Protein AF-A0A915JA62-F1 (afdb_monomer_lite)

Radius of gyration: 26.2 Å; chains: 1; bounding box: 37×36×76 Å

InterPro domains:
  IPR000276 G protein-coupled receptor, rhodopsin-like [PR00237] (61-85)
  IPR000276 G protein-coupled receptor, rhodopsin-like [PR00237] (93-114)
  IPR017452 GPCR, rhodopsin-like, 7TM [PS50262] (76-122)
  IPR053071 GPCR1-related receptor [PTHR47023] (33-122)

Structure (mmCIF, N/CA/C/O backbone):
data_AF-A0A915JA62-F1
#
_entry.id   AF-A0A915JA62-F1
#
loop_
_atom_site.group_PDB
_atom_site.id
_atom_site.type_symbol
_atom_site.label_atom_id
_atom_site.label_alt_id
_atom_site.label_comp_id
_atom_site.label_asym_id
_atom_site.label_entity_id
_atom_site.label_seq_id
_atom_site.pdbx_PDB_ins_code
_atom_site.Cartn_x
_atom_site.Cartn_y
_atom_site.Cartn_z
_atom_site.occupancy
_atom_site.B_iso_or_equiv
_atom_site.auth_seq_id
_atom_site.auth_comp_id
_atom_site.auth_asym_id
_atom_site.auth_atom_id
_atom_site.pdbx_PDB_model_num
ATOM 1 N N . MET A 1 1 ? -18.692 1.005 -24.587 1.00 32.81 1 MET A N 1
ATOM 2 C CA . MET A 1 1 ? -19.771 0.222 -25.229 1.00 32.81 1 MET A CA 1
ATOM 3 C C . MET A 1 1 ? -19.115 -0.976 -25.910 1.00 32.81 1 MET A C 1
ATOM 5 O O . MET A 1 1 ? -18.571 -0.830 -26.995 1.00 32.81 1 MET A O 1
ATOM 9 N N . ILE A 1 2 ? -19.024 -2.120 -25.226 1.00 38.56 2 ILE A N 1
ATOM 10 C CA . ILE A 1 2 ? -18.395 -3.332 -25.775 1.00 38.56 2 ILE A CA 1
ATOM 11 C C . ILE A 1 2 ? -19.491 -4.076 -26.539 1.00 38.56 2 ILE A C 1
ATOM 13 O O . ILE A 1 2 ? -20.437 -4.576 -25.936 1.00 38.56 2 ILE A O 1
ATOM 17 N N . ARG A 1 3 ? -19.418 -4.068 -27.872 1.00 45.12 3 ARG A N 1
ATOM 18 C CA . ARG A 1 3 ? -20.351 -4.793 -28.741 1.00 45.12 3 ARG A CA 1
ATOM 19 C C . ARG A 1 3 ? -20.089 -6.292 -28.553 1.00 45.12 3 ARG A C 1
ATOM 21 O O . ARG A 1 3 ? -19.049 -6.775 -28.991 1.00 45.12 3 ARG A O 1
ATOM 28 N N . GLN A 1 4 ? -20.994 -7.008 -27.882 1.00 48.59 4 GLN A N 1
ATOM 29 C CA . GLN A 1 4 ? -21.006 -8.472 -27.916 1.00 48.59 4 GLN A CA 1
ATOM 30 C C . GLN A 1 4 ? -21.285 -8.893 -29.360 1.00 48.59 4 GLN A C 1
ATOM 32 O O . GLN A 1 4 ? -22.407 -8.753 -29.843 1.00 48.59 4 GLN A O 1
ATOM 37 N N . GLN A 1 5 ? -20.246 -9.313 -30.077 1.00 55.97 5 GLN A N 1
ATOM 38 C CA . GLN A 1 5 ? -20.388 -9.865 -31.417 1.00 55.97 5 GLN A CA 1
ATOM 39 C C . GLN A 1 5 ? -20.573 -11.379 -31.287 1.00 55.97 5 GLN A C 1
ATOM 41 O O . GLN A 1 5 ? -19.832 -12.039 -30.560 1.00 55.97 5 GLN A O 1
ATOM 46 N N . SER A 1 6 ? -21.633 -11.884 -31.917 1.00 52.69 6 SER A N 1
ATOM 47 C CA . SER A 1 6 ? -22.138 -13.252 -31.797 1.00 52.69 6 SER A CA 1
ATOM 48 C C . SER A 1 6 ? -21.077 -14.283 -32.194 1.00 52.69 6 SER A C 1
ATOM 50 O O . SER A 1 6 ? -20.510 -14.211 -33.283 1.00 52.69 6 SER A O 1
ATOM 52 N N . THR A 1 7 ? -20.848 -15.277 -31.334 1.00 54.03 7 THR A N 1
ATOM 53 C CA . THR A 1 7 ? -19.878 -16.384 -31.485 1.00 54.03 7 THR A CA 1
ATOM 54 C C . THR A 1 7 ? -20.031 -17.205 -32.771 1.00 54.03 7 THR A C 1
ATOM 56 O O . THR A 1 7 ? -19.128 -17.948 -33.145 1.00 54.03 7 THR A O 1
ATOM 59 N N . THR A 1 8 ? -21.150 -17.058 -33.477 1.00 54.72 8 THR A N 1
ATOM 60 C CA . THR A 1 8 ? -21.448 -17.725 -34.748 1.00 54.72 8 THR A CA 1
ATOM 61 C C . THR A 1 8 ? -20.658 -17.184 -35.944 1.00 54.72 8 THR A C 1
ATOM 63 O O . THR A 1 8 ? -20.486 -17.920 -36.907 1.00 54.72 8 THR A O 1
ATOM 66 N N . GLU A 1 9 ? -20.152 -15.945 -35.906 1.00 54.34 9 GLU A N 1
ATOM 67 C CA . GLU A 1 9 ? -19.406 -15.348 -37.037 1.00 54.34 9 GLU A CA 1
ATOM 68 C C . GLU A 1 9 ? -17.925 -15.778 -37.086 1.00 54.34 9 GLU A C 1
ATOM 70 O O . GLU A 1 9 ? -17.313 -15.778 -38.151 1.00 54.34 9 GLU A O 1
ATOM 75 N N . CYS A 1 10 ? -17.350 -16.200 -35.954 1.00 61.25 10 CYS A N 1
ATOM 76 C CA . CYS A 1 10 ? -15.957 -16.661 -35.867 1.00 61.25 10 CYS A CA 1
ATOM 77 C C . CYS A 1 10 ? -15.746 -18.099 -36.362 1.00 61.25 10 CYS A C 1
ATOM 79 O O . CYS A 1 10 ? -14.628 -18.486 -36.688 1.00 61.25 10 CYS A O 1
ATOM 81 N N . LEU A 1 11 ? -16.806 -18.914 -36.382 1.00 56.34 11 LEU A N 1
ATOM 82 C CA . LEU A 1 11 ? -16.722 -20.326 -36.773 1.00 56.34 11 LEU A CA 1
ATOM 83 C C . LEU A 1 11 ? -16.563 -20.520 -38.290 1.00 56.34 11 LEU A C 1
ATOM 85 O O . LEU A 1 11 ? -16.238 -21.613 -38.740 1.00 56.34 11 LEU A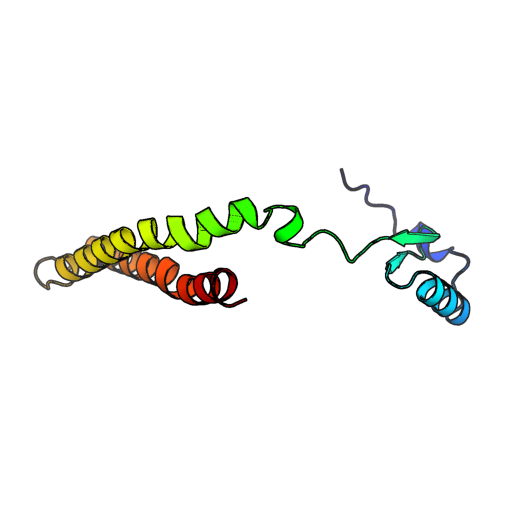 O 1
ATOM 89 N N . SER A 1 12 ? -16.816 -19.468 -39.071 1.00 57.53 12 SER A N 1
ATOM 90 C CA . SER A 1 12 ? -16.666 -19.441 -40.529 1.00 57.53 12 SER A CA 1
ATOM 91 C C . SER A 1 12 ? -15.350 -18.816 -40.998 1.00 57.53 12 SER A C 1
ATOM 93 O O . SER A 1 12 ? -15.157 -18.654 -42.203 1.00 57.53 12 SER A O 1
ATOM 95 N N . SER A 1 13 ? -14.453 -18.441 -40.078 1.00 58.28 13 SER A N 1
ATOM 96 C CA . SER A 1 13 ? -13.142 -17.906 -40.445 1.00 58.28 13 SER A CA 1
ATOM 97 C C . SER A 1 13 ? -12.355 -18.939 -41.272 1.00 58.28 13 SER A C 1
ATOM 99 O O . SER A 1 13 ? -12.373 -20.126 -40.941 1.00 58.28 13 SER A O 1
ATOM 101 N N . PRO A 1 14 ? -11.603 -18.522 -42.308 1.00 55.16 14 PRO A N 1
ATOM 102 C CA . PRO A 1 14 ? -10.830 -19.412 -43.189 1.00 55.16 14 PRO A CA 1
ATOM 103 C C . PRO A 1 14 ? -9.666 -20.152 -42.491 1.00 55.16 14 PRO A C 1
ATOM 105 O O . PRO A 1 14 ? -8.869 -20.815 -43.146 1.00 55.16 14 PRO A O 1
ATOM 108 N N . LEU A 1 15 ? -9.567 -20.058 -41.163 1.00 60.53 15 LEU A N 1
ATOM 109 C CA . LEU A 1 15 ? -8.533 -20.629 -40.299 1.00 60.53 15 LEU A CA 1
ATOM 110 C C . LEU A 1 15 ? -9.067 -21.828 -39.499 1.00 60.53 15 LEU A C 1
ATOM 112 O O . LEU A 1 15 ? -8.761 -21.989 -38.321 1.00 60.53 15 LEU A O 1
ATOM 116 N N . ASN A 1 16 ? -9.876 -22.675 -40.139 1.00 59.44 16 ASN A N 1
ATOM 117 C CA . ASN A 1 16 ? -10.269 -23.973 -39.577 1.00 59.44 16 ASN A CA 1
ATOM 118 C C . ASN A 1 16 ? -9.096 -24.985 -39.587 1.00 59.44 16 ASN A C 1
ATOM 120 O O . ASN A 1 16 ? -9.184 -26.052 -38.984 1.00 59.44 16 ASN A O 1
ATOM 124 N N . ASP A 1 17 ? -7.984 -24.625 -40.242 1.00 72.06 17 ASP A N 1
ATOM 125 C CA . ASP A 1 17 ? -6.735 -25.382 -40.286 1.00 72.06 17 ASP A CA 1
ATOM 126 C C . ASP A 1 17 ? -5.725 -24.862 -39.253 1.00 72.06 17 ASP A C 1
ATOM 128 O O . ASP A 1 17 ? -5.295 -23.703 -39.272 1.00 72.06 17 ASP A O 1
ATOM 132 N N . SER A 1 18 ? -5.277 -25.754 -38.366 1.00 73.25 18 SER A N 1
ATOM 133 C CA . SER A 1 18 ? -4.376 -25.425 -37.252 1.00 73.25 18 SER A CA 1
ATOM 134 C C . SER A 1 18 ? -3.003 -24.890 -37.695 1.00 73.25 18 SER A C 1
ATOM 136 O O . SER A 1 18 ? -2.359 -24.155 -36.948 1.00 73.25 18 SER A O 1
ATOM 138 N N . SER A 1 19 ? -2.545 -25.226 -38.905 1.00 76.56 19 SER A N 1
ATOM 139 C CA . SER A 1 19 ? -1.257 -24.783 -39.463 1.00 76.56 19 SER A CA 1
ATOM 140 C C . SER A 1 19 ? -1.278 -23.326 -39.935 1.00 76.56 19 SER A C 1
ATOM 142 O O . SER A 1 19 ? -0.302 -22.599 -39.741 1.00 76.56 19 SER A O 1
ATOM 144 N N . ALA A 1 20 ? -2.392 -22.877 -40.513 1.00 75.38 20 ALA A N 1
ATOM 145 C CA . ALA A 1 20 ? -2.570 -21.495 -40.942 1.00 75.38 20 ALA A CA 1
ATOM 146 C C . ALA A 1 20 ? -2.699 -20.556 -39.731 1.00 75.38 20 ALA A C 1
ATOM 148 O O . ALA A 1 20 ? -2.106 -19.477 -39.718 1.00 75.38 20 ALA A O 1
ATOM 149 N N . LEU A 1 21 ? -3.372 -21.018 -38.669 1.00 75.38 21 LEU A N 1
ATOM 150 C CA . LEU A 1 21 ? -3.454 -20.311 -37.389 1.00 75.38 21 LEU A CA 1
ATOM 151 C C . LEU A 1 21 ? -2.067 -20.178 -36.742 1.00 75.38 21 LEU A C 1
ATOM 153 O O . LEU A 1 21 ? -1.689 -19.089 -36.305 1.00 75.38 21 LEU A O 1
ATOM 157 N N . LEU A 1 22 ? -1.267 -21.251 -36.746 1.00 81.50 22 LEU A N 1
ATOM 158 C CA . LEU A 1 22 ? 0.101 -21.214 -36.223 1.00 81.50 22 LEU A CA 1
ATOM 159 C C . LEU A 1 22 ? 0.998 -20.226 -36.989 1.00 81.50 22 LEU A C 1
ATOM 161 O O . LEU A 1 22 ? 1.749 -19.473 -36.380 1.00 81.50 22 LEU A O 1
ATOM 165 N N . ASN A 1 23 ? 0.906 -20.182 -38.319 1.00 84.69 23 ASN A N 1
ATOM 166 C CA . ASN A 1 23 ? 1.690 -19.230 -39.107 1.00 84.69 23 ASN A CA 1
ATOM 167 C C . ASN A 1 23 ? 1.249 -17.774 -38.865 1.00 84.69 23 ASN A C 1
ATOM 169 O O . ASN A 1 23 ? 2.087 -16.895 -38.687 1.00 84.69 23 ASN A O 1
ATOM 173 N N . ALA A 1 24 ? -0.060 -17.517 -38.788 1.00 81.81 24 ALA A N 1
ATOM 174 C CA . ALA A 1 24 ? -0.588 -16.179 -38.524 1.00 81.81 24 ALA A CA 1
ATOM 175 C C . ALA A 1 24 ? -0.225 -15.669 -37.115 1.00 81.81 24 ALA A C 1
ATOM 177 O O . ALA A 1 24 ? 0.158 -14.514 -36.942 1.00 81.81 24 ALA A O 1
ATOM 178 N N . THR A 1 25 ? -0.265 -16.549 -36.110 1.00 81.62 25 THR A N 1
ATOM 179 C CA . THR A 1 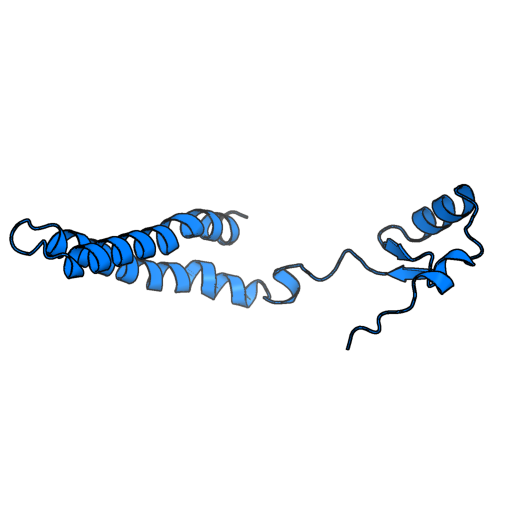25 ? 0.182 -16.233 -34.741 1.00 81.62 25 THR A CA 1
ATOM 180 C C . THR A 1 25 ? 1.684 -15.965 -34.661 1.00 81.62 25 THR A C 1
ATOM 182 O O . THR A 1 25 ? 2.087 -15.009 -34.000 1.00 81.62 25 THR A O 1
ATOM 185 N N . LEU A 1 26 ? 2.511 -16.738 -35.373 1.00 85.88 26 LEU A N 1
ATOM 186 C CA . LEU A 1 26 ? 3.951 -16.478 -35.486 1.00 85.88 26 LEU A CA 1
ATOM 187 C C . LEU A 1 26 ? 4.242 -15.148 -36.195 1.00 85.88 26 LEU A C 1
ATOM 189 O O . LEU A 1 26 ? 5.091 -14.387 -35.736 1.00 85.88 26 LEU A O 1
ATOM 193 N N . ALA A 1 27 ? 3.517 -14.840 -37.273 1.00 86.31 27 ALA A N 1
ATOM 194 C CA . ALA A 1 27 ? 3.657 -13.584 -38.007 1.00 86.31 27 ALA A CA 1
ATOM 195 C C . ALA A 1 27 ? 3.246 -12.357 -37.175 1.00 86.31 27 ALA A C 1
ATOM 197 O O . ALA A 1 27 ? 3.778 -11.269 -37.385 1.00 86.31 27 ALA A O 1
ATOM 198 N N . CYS A 1 28 ? 2.327 -12.526 -36.220 1.00 84.00 28 CYS A N 1
ATOM 199 C CA . CYS A 1 28 ? 1.895 -11.451 -35.332 1.00 84.00 28 CYS A CA 1
ATOM 200 C C . CYS A 1 28 ? 2.804 -11.225 -34.119 1.00 84.00 28 CYS A C 1
ATOM 202 O O . CYS A 1 28 ? 2.576 -10.246 -33.419 1.00 84.00 28 CYS A O 1
ATOM 204 N N . HIS A 1 29 ? 3.819 -12.050 -33.834 1.00 81.81 29 HIS A N 1
ATOM 205 C CA . HIS A 1 29 ? 4.657 -11.864 -32.641 1.00 81.81 29 HIS A CA 1
ATOM 206 C C . HIS A 1 29 ? 5.371 -10.491 -32.661 1.00 81.81 29 HIS A C 1
ATOM 208 O O . HIS A 1 29 ? 6.014 -10.167 -33.663 1.00 81.81 29 HIS A O 1
ATOM 214 N N . PRO A 1 30 ? 5.321 -9.668 -31.588 1.00 76.56 30 PRO A N 1
ATOM 215 C CA . PRO A 1 30 ? 4.941 -9.966 -30.195 1.00 76.56 30 PRO A CA 1
ATOM 216 C C . PRO A 1 30 ? 3.462 -9.717 -29.830 1.00 76.56 30 PRO A C 1
ATOM 218 O O . PRO A 1 30 ? 3.108 -9.711 -28.655 1.00 76.56 30 PRO A O 1
ATOM 221 N N . TYR A 1 31 ? 2.602 -9.467 -30.806 1.00 81.62 31 TYR A N 1
ATOM 222 C CA . TYR A 1 31 ? 1.183 -9.161 -30.643 1.00 81.62 31 TYR A CA 1
ATOM 223 C C . TYR A 1 31 ? 0.321 -10.439 -30.645 1.00 81.62 31 TYR A C 1
ATOM 225 O O . TYR A 1 31 ? 0.733 -11.489 -31.136 1.00 81.62 31 TYR A O 1
ATOM 233 N N . VAL A 1 32 ? -0.898 -10.363 -30.104 1.00 81.31 32 VAL A N 1
ATOM 234 C CA . VAL A 1 32 ? -1.847 -11.487 -30.094 1.00 81.31 32 VAL A CA 1
ATOM 235 C C . VAL A 1 32 ? -2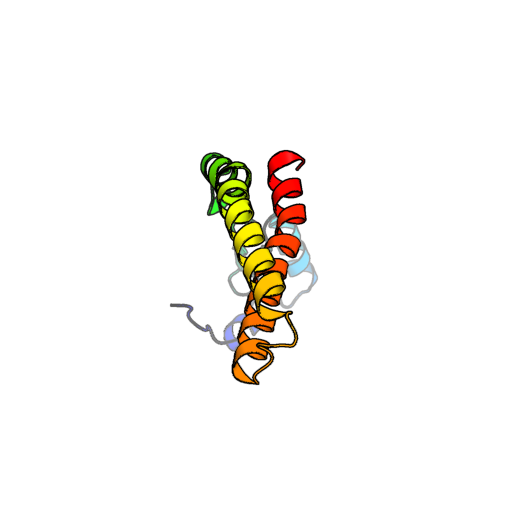.714 -11.424 -31.338 1.00 81.31 32 VAL A C 1
ATOM 237 O O . VAL A 1 32 ? -3.366 -10.422 -31.612 1.00 81.31 32 VAL A O 1
ATOM 240 N N . TYR A 1 33 ? -2.735 -12.510 -32.096 1.00 80.38 33 TYR A N 1
ATOM 241 C CA . TYR A 1 33 ? -3.563 -12.620 -33.287 1.00 80.38 33 TYR A CA 1
ATOM 242 C C . TYR A 1 33 ? -5.003 -13.010 -32.932 1.00 80.38 33 TYR A C 1
ATOM 244 O O . TYR A 1 33 ? -5.230 -14.025 -32.273 1.00 80.38 33 TYR A O 1
ATOM 252 N N . ASP A 1 34 ? -5.975 -12.223 -33.391 1.00 83.19 34 ASP A N 1
ATOM 253 C CA . ASP A 1 34 ? -7.399 -12.551 -33.327 1.00 83.19 34 ASP A CA 1
ATOM 254 C C . ASP A 1 34 ? -7.849 -13.152 -34.665 1.00 83.19 34 ASP A C 1
ATOM 256 O O . ASP A 1 34 ? -8.020 -12.444 -35.662 1.00 83.19 34 ASP A O 1
ATOM 260 N N . ALA A 1 35 ? -8.077 -14.467 -34.669 1.00 76.06 35 ALA A N 1
ATOM 261 C CA . ALA A 1 35 ? -8.530 -15.220 -35.838 1.00 76.06 35 ALA A CA 1
ATOM 262 C C . ALA A 1 35 ? -9.988 -14.917 -36.245 1.00 76.06 35 ALA A C 1
ATOM 264 O O . ALA A 1 35 ? -10.395 -15.228 -37.366 1.00 76.06 35 ALA A O 1
ATOM 265 N N . CYS A 1 36 ? -10.792 -14.304 -35.369 1.00 76.50 36 CYS A N 1
ATOM 266 C CA . CYS A 1 36 ? -12.149 -13.876 -35.716 1.00 76.50 36 CYS A CA 1
ATOM 267 C C . CYS A 1 36 ? -12.146 -12.622 -36.589 1.00 76.50 36 CYS A C 1
ATOM 269 O O . CYS A 1 36 ? -13.032 -12.436 -37.420 1.00 76.50 36 CYS A O 1
ATOM 271 N N . ARG A 1 37 ? -11.186 -11.723 -36.356 1.00 75.31 37 ARG A N 1
ATOM 272 C CA . ARG A 1 37 ? -11.104 -10.424 -37.039 1.00 75.31 37 ARG A CA 1
ATOM 273 C C . ARG A 1 37 ? -9.951 -10.322 -38.022 1.00 75.31 37 ARG A C 1
ATOM 275 O O . ARG A 1 37 ? -9.866 -9.305 -38.704 1.00 75.31 37 ARG A O 1
ATOM 282 N N . ASP A 1 38 ? -9.104 -11.347 -38.084 1.00 80.06 38 ASP A N 1
ATOM 283 C CA . ASP A 1 38 ? -7.888 -11.393 -38.894 1.00 80.06 38 ASP A CA 1
ATOM 284 C C . ASP A 1 38 ? -7.006 -10.153 -38.660 1.00 80.06 38 ASP A C 1
ATOM 286 O O . ASP A 1 38 ? -6.616 -9.418 -39.568 1.00 80.06 38 ASP A O 1
ATOM 290 N N . ARG A 1 39 ? -6.769 -9.842 -37.380 1.00 81.31 39 ARG A N 1
ATOM 291 C CA . ARG A 1 39 ? -5.964 -8.691 -36.951 1.00 81.31 39 ARG A CA 1
ATOM 292 C C . ARG A 1 39 ? -5.035 -9.097 -35.820 1.00 81.31 39 ARG A C 1
ATOM 294 O O . ARG A 1 39 ? -5.431 -9.821 -34.910 1.00 81.31 39 ARG A O 1
ATOM 301 N N . CYS A 1 40 ? -3.818 -8.564 -35.838 1.00 84.31 40 CYS A N 1
ATOM 302 C CA . CYS A 1 40 ? -2.962 -8.579 -34.660 1.00 84.31 40 CYS A CA 1
ATOM 303 C C . CYS A 1 40 ? -3.428 -7.469 -33.705 1.00 84.31 40 CYS A C 1
ATOM 305 O O . CYS A 1 40 ? -3.482 -6.298 -34.086 1.00 84.31 40 CYS A O 1
ATOM 307 N N . TYR A 1 41 ? -3.755 -7.833 -32.473 1.00 77.75 41 TYR A N 1
ATOM 308 C CA . TYR A 1 41 ? -3.991 -6.915 -31.371 1.00 77.75 41 TYR A CA 1
ATOM 309 C C . TYR A 1 41 ? -2.742 -6.827 -30.510 1.00 77.75 41 TYR A C 1
ATOM 311 O O . TYR A 1 41 ? -2.179 -7.848 -30.110 1.00 77.75 41 TYR A O 1
ATOM 319 N N . ASP A 1 42 ? -2.333 -5.608 -30.170 1.00 79.75 42 ASP A N 1
ATOM 320 C CA . ASP A 1 42 ? -1.351 -5.434 -29.110 1.00 79.75 42 ASP A CA 1
ATOM 321 C C . ASP A 1 42 ? -1.989 -5.805 -27.773 1.00 79.75 42 ASP A C 1
ATOM 323 O O . ASP A 1 42 ? -2.691 -5.022 -27.144 1.00 79.75 42 ASP A O 1
ATOM 327 N N . SER A 1 43 ? -1.808 -7.064 -27.384 1.00 68.56 43 SER A N 1
ATOM 328 C CA . SER A 1 43 ? -2.300 -7.597 -26.119 1.00 68.56 43 SER A CA 1
ATOM 329 C C . SER A 1 43 ? -1.255 -7.480 -25.005 1.00 68.56 43 SER A C 1
ATOM 331 O O . SER A 1 43 ? -1.381 -8.163 -23.988 1.00 68.56 43 SER A O 1
ATOM 333 N N . TYR A 1 44 ? -0.224 -6.642 -25.179 1.00 58.53 44 TYR A N 1
ATOM 334 C CA . TYR A 1 44 ? 0.876 -6.517 -24.218 1.00 58.53 44 TYR A CA 1
ATOM 335 C C . TYR A 1 44 ? 1.158 -5.097 -23.720 1.00 58.53 44 TYR A C 1
ATOM 337 O O . TYR A 1 44 ? 1.978 -4.931 -22.812 1.00 58.53 44 TYR A O 1
ATOM 345 N N . ARG A 1 45 ? 0.451 -4.076 -24.207 1.00 54.53 45 ARG A N 1
ATOM 346 C CA . ARG A 1 45 ? 0.462 -2.732 -23.612 1.00 54.53 45 ARG A CA 1
ATOM 347 C C . ARG A 1 45 ? -0.979 -2.224 -23.627 1.00 54.53 45 ARG A C 1
ATOM 349 O O . ARG A 1 45 ? -1.554 -2.070 -24.687 1.00 54.53 45 ARG A O 1
ATOM 356 N N . ASP A 1 46 ? -1.716 -2.163 -22.524 1.00 53.59 46 ASP A N 1
ATOM 357 C CA . ASP A 1 46 ? -1.522 -1.165 -21.476 1.00 53.59 46 ASP A CA 1
ATOM 358 C C . ASP A 1 46 ? -2.345 -1.525 -20.218 1.00 53.59 46 ASP A C 1
ATOM 360 O O . ASP A 1 46 ? -3.320 -0.868 -19.873 1.00 53.59 46 ASP A O 1
ATOM 364 N N . PHE A 1 47 ? -1.961 -2.568 -19.481 1.00 58.38 47 PHE A N 1
ATOM 365 C CA . PHE A 1 47 ? -2.138 -2.534 -18.018 1.00 58.38 47 PHE A CA 1
ATOM 366 C C . PHE A 1 47 ? -0.766 -2.517 -17.353 1.00 58.38 47 PHE A C 1
ATOM 368 O O . PHE A 1 47 ? -0.472 -3.239 -16.404 1.00 58.38 47 PHE A O 1
ATOM 375 N N . ARG A 1 48 ? 0.136 -1.705 -17.905 1.00 54.12 48 ARG A N 1
ATOM 376 C CA . ARG A 1 48 ? 1.325 -1.308 -17.168 1.00 54.12 48 ARG A CA 1
ATOM 377 C C . ARG A 1 48 ? 0.844 -0.217 -16.223 1.00 54.12 48 ARG A C 1
ATOM 379 O O . ARG A 1 48 ? 0.291 0.785 -16.673 1.00 54.12 48 ARG A O 1
ATOM 386 N N . LEU A 1 49 ? 1.012 -0.415 -14.919 1.00 58.09 49 LEU A N 1
ATOM 387 C CA . LEU A 1 49 ? 0.719 0.635 -13.939 1.00 58.09 49 LEU A CA 1
ATOM 388 C C . LEU A 1 49 ? 1.423 1.950 -14.347 1.00 58.09 49 LEU A C 1
ATOM 390 O O . LEU A 1 49 ? 0.819 3.010 -14.294 1.00 58.09 49 LEU A O 1
ATOM 394 N N . GLU A 1 50 ? 2.620 1.817 -14.926 1.00 57.53 50 GLU A N 1
ATOM 395 C CA . GLU A 1 50 ? 3.451 2.831 -15.593 1.00 57.53 50 GLU A CA 1
ATOM 396 C C . GLU A 1 50 ? 2.739 3.692 -16.662 1.00 57.53 50 GLU A C 1
ATOM 398 O O . GLU A 1 50 ? 3.069 4.863 -16.828 1.00 57.53 50 GLU A O 1
ATOM 403 N N . SER A 1 51 ? 1.784 3.130 -17.418 1.00 62.09 51 SER A N 1
ATOM 404 C CA . SER A 1 51 ? 1.045 3.858 -18.470 1.00 62.09 51 SER A CA 1
ATOM 405 C C . SER A 1 51 ? -0.108 4.707 -17.918 1.00 62.09 51 SER A C 1
ATOM 407 O O . SER A 1 51 ? -0.496 5.684 -18.552 1.00 62.09 51 SER A O 1
ATOM 409 N N . PHE A 1 52 ? -0.631 4.374 -16.731 1.00 63.94 52 PHE A N 1
ATOM 410 C CA . PHE A 1 52 ? -1.673 5.158 -16.047 1.00 63.94 52 PHE A CA 1
ATOM 411 C C . PHE A 1 52 ? -1.106 6.079 -14.961 1.00 63.94 52 PHE A C 1
ATOM 413 O O . PHE A 1 52 ? -1.676 7.135 -14.692 1.00 63.94 52 PHE A O 1
ATOM 420 N N . LEU A 1 53 ? 0.009 5.692 -14.344 1.00 69.31 53 LEU A N 1
ATOM 421 C CA . LEU A 1 53 ? 0.767 6.488 -13.391 1.00 69.31 53 LEU A CA 1
ATOM 422 C C . LEU A 1 53 ? 2.220 6.563 -13.872 1.00 69.31 53 LEU A C 1
ATOM 424 O O . LEU A 1 53 ? 2.984 5.624 -13.641 1.00 69.31 53 LEU A O 1
ATOM 428 N N . PRO A 1 54 ? 2.625 7.679 -14.502 1.00 73.75 54 PRO A N 1
ATOM 429 C CA . PRO A 1 54 ? 4.027 7.915 -14.805 1.00 73.75 54 PRO A CA 1
ATOM 430 C C . PRO A 1 54 ? 4.842 7.830 -13.511 1.00 73.75 54 PRO A C 1
ATOM 432 O O . PRO A 1 54 ? 4.436 8.392 -12.487 1.00 73.75 54 PRO A O 1
ATOM 435 N N . LEU A 1 55 ? 5.998 7.163 -13.554 1.00 72.94 55 LEU A N 1
ATOM 436 C CA . LEU A 1 55 ? 6.882 6.988 -12.393 1.00 72.94 55 LEU A CA 1
ATOM 437 C C . LEU A 1 55 ? 7.230 8.312 -11.700 1.00 72.94 55 LEU A C 1
ATOM 439 O O . LEU A 1 55 ? 7.357 8.347 -10.478 1.00 72.94 55 LEU A O 1
ATOM 443 N N . GLU A 1 56 ? 7.30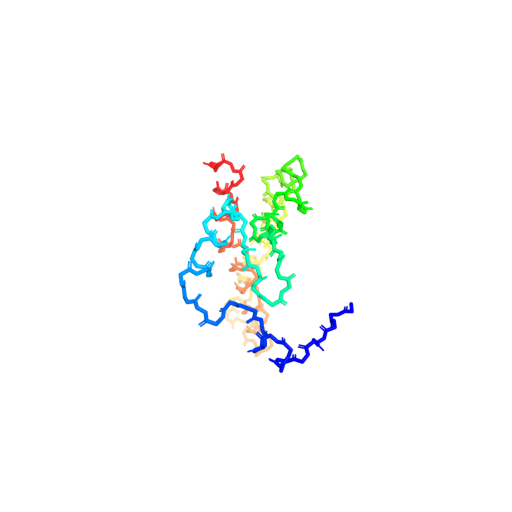0 9.409 -12.459 1.00 77.81 56 GLU A N 1
ATOM 444 C CA . GLU A 1 56 ? 7.554 10.755 -11.934 1.00 77.81 56 GLU A CA 1
ATOM 445 C C . GLU A 1 56 ? 6.505 11.221 -10.916 1.00 77.81 56 GLU A C 1
ATOM 447 O O . GLU A 1 56 ? 6.835 11.960 -9.991 1.00 77.81 56 GLU A O 1
ATOM 452 N N . PHE A 1 57 ? 5.255 10.765 -11.043 1.00 79.12 57 PHE A N 1
ATOM 453 C CA . PHE A 1 57 ? 4.186 11.052 -10.085 1.00 79.12 57 PHE A CA 1
ATOM 454 C C . PHE A 1 57 ? 3.991 9.917 -9.08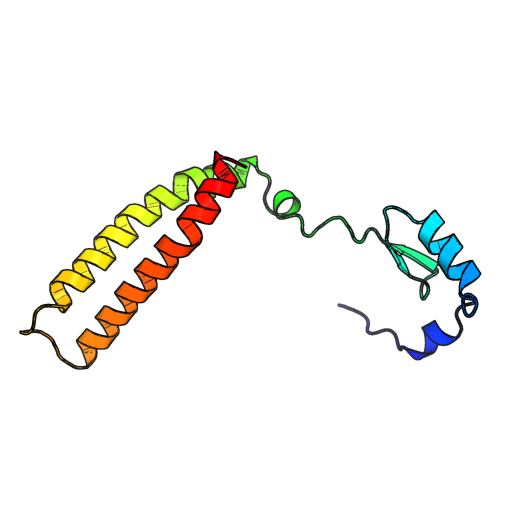0 1.00 79.12 57 PHE A C 1
ATOM 456 O O . PHE A 1 57 ? 3.679 10.174 -7.918 1.00 79.12 57 PHE A O 1
ATOM 463 N N . ALA A 1 58 ? 4.200 8.665 -9.492 1.00 81.69 58 ALA A N 1
ATOM 464 C CA . ALA A 1 58 ? 4.046 7.518 -8.604 1.00 81.69 58 ALA A CA 1
ATOM 465 C C . ALA A 1 58 ? 5.084 7.535 -7.469 1.00 81.69 58 ALA A C 1
ATOM 467 O O . ALA A 1 58 ? 4.728 7.337 -6.307 1.00 81.69 58 ALA A O 1
ATOM 468 N N . TYR A 1 59 ? 6.346 7.845 -7.779 1.00 83.50 59 TYR A N 1
ATOM 469 C CA . TYR A 1 59 ? 7.427 7.897 -6.797 1.00 83.50 59 TYR A CA 1
ATOM 470 C C . TYR A 1 59 ? 7.153 8.877 -5.640 1.00 83.50 59 TYR A C 1
ATOM 472 O O . TYR A 1 59 ? 7.127 8.430 -4.493 1.00 83.50 59 TYR A O 1
ATOM 480 N N . PRO A 1 60 ? 6.883 10.182 -5.859 1.00 85.69 60 PRO A N 1
ATOM 481 C CA . PRO A 1 60 ? 6.662 11.101 -4.743 1.00 85.69 60 PRO A CA 1
ATOM 482 C C . PRO A 1 60 ? 5.429 10.728 -3.909 1.00 85.69 60 PRO A C 1
ATOM 484 O O . PRO A 1 60 ? 5.452 10.862 -2.685 1.00 85.69 60 PRO A O 1
ATOM 487 N N . ILE A 1 61 ? 4.374 10.204 -4.535 1.00 86.94 61 ILE A N 1
ATOM 488 C CA . ILE A 1 61 ? 3.142 9.832 -3.831 1.00 86.94 61 ILE A CA 1
ATOM 489 C C . ILE A 1 61 ? 3.365 8.587 -2.962 1.00 86.94 61 ILE A C 1
ATOM 491 O O . ILE A 1 61 ? 3.062 8.604 -1.768 1.00 86.94 61 ILE A O 1
ATOM 495 N N . TYR A 1 62 ? 3.913 7.510 -3.526 1.00 86.19 62 TYR A N 1
ATOM 496 C CA . TYR A 1 62 ? 4.013 6.225 -2.829 1.00 86.19 62 TYR A CA 1
ATOM 497 C C . TYR A 1 62 ? 5.288 6.063 -1.998 1.00 86.19 62 TYR A C 1
ATOM 499 O O . TYR A 1 62 ? 5.245 5.413 -0.956 1.00 86.19 62 TYR A O 1
ATOM 507 N N . ALA A 1 63 ? 6.410 6.661 -2.405 1.00 84.81 63 ALA A N 1
ATOM 508 C CA . ALA A 1 63 ? 7.660 6.570 -1.653 1.00 84.81 63 ALA A CA 1
ATOM 509 C C . ALA A 1 63 ? 7.772 7.638 -0.555 1.00 84.81 63 ALA A C 1
ATOM 511 O O . ALA A 1 63 ? 8.384 7.369 0.475 1.00 84.81 63 ALA A O 1
ATOM 512 N N . VAL A 1 64 ? 7.178 8.828 -0.738 1.00 86.44 64 VAL A N 1
ATOM 513 C CA . VAL A 1 64 ? 7.331 9.957 0.204 1.00 86.44 64 VAL A CA 1
ATOM 514 C C . VAL A 1 64 ? 6.026 10.305 0.917 1.00 86.44 64 VAL A C 1
ATOM 516 O O . VAL A 1 64 ? 5.992 10.336 2.144 1.00 86.44 64 VAL A O 1
ATOM 519 N N . THR A 1 65 ? 4.928 10.550 0.197 1.00 90.31 65 THR A N 1
ATOM 520 C CA . THR A 1 65 ? 3.664 10.962 0.839 1.00 90.31 65 THR A CA 1
ATOM 521 C C . THR A 1 65 ? 3.032 9.831 1.651 1.00 90.31 65 THR A C 1
ATOM 523 O O . THR A 1 65 ? 2.587 10.050 2.777 1.00 90.31 65 THR A O 1
ATOM 526 N N . PHE A 1 66 ? 3.029 8.609 1.120 1.00 89.44 66 PHE A N 1
ATOM 527 C CA . PHE A 1 66 ? 2.452 7.444 1.785 1.00 89.44 66 PHE A CA 1
ATOM 528 C C . PHE A 1 66 ? 3.048 7.165 3.179 1.00 89.44 66 PHE A C 1
ATOM 530 O O . PHE A 1 66 ? 2.261 7.076 4.123 1.00 89.44 66 PHE A O 1
ATOM 537 N N . PRO A 1 67 ? 4.382 7.099 3.392 1.00 87.38 67 PRO A N 1
ATOM 538 C CA . PRO A 1 67 ? 4.928 6.916 4.738 1.00 87.38 67 PRO A CA 1
ATOM 539 C C . PRO A 1 67 ? 4.593 8.076 5.684 1.00 87.38 67 PRO A C 1
ATOM 541 O O . PRO A 1 67 ? 4.308 7.829 6.854 1.00 87.38 67 PRO A O 1
ATOM 544 N N . ILE A 1 68 ? 4.555 9.322 5.195 1.00 91.81 68 ILE A N 1
ATOM 545 C CA . ILE A 1 68 ? 4.191 10.491 6.016 1.00 91.81 68 ILE A CA 1
ATOM 546 C C . ILE A 1 68 ? 2.756 10.374 6.546 1.00 91.81 68 ILE A C 1
ATOM 548 O O . ILE A 1 68 ? 2.500 10.751 7.686 1.00 91.81 68 ILE A O 1
ATOM 552 N N . LEU A 1 69 ? 1.826 9.834 5.752 1.00 91.56 69 LEU A N 1
ATOM 553 C CA . LEU A 1 69 ? 0.441 9.592 6.173 1.00 91.56 69 LEU A CA 1
ATOM 554 C C . LEU A 1 69 ? 0.296 8.325 7.029 1.00 91.56 69 LEU A C 1
ATOM 556 O O . LEU A 1 69 ? -0.546 8.261 7.926 1.00 91.56 69 LEU A O 1
ATOM 560 N N . LEU A 1 70 ? 1.132 7.320 6.777 1.00 92.25 70 LEU A N 1
ATOM 561 C CA . LEU A 1 70 ? 1.092 6.029 7.454 1.00 92.25 70 LEU A CA 1
ATOM 562 C C . LEU A 1 70 ? 1.599 6.108 8.902 1.00 92.25 70 LEU A C 1
ATOM 564 O O . LEU A 1 70 ? 1.033 5.459 9.777 1.00 92.25 70 LEU A O 1
ATOM 568 N N . VAL A 1 71 ? 2.603 6.944 9.187 1.00 92.19 71 VAL A N 1
ATOM 569 C CA . VAL A 1 71 ? 3.127 7.167 10.550 1.00 92.19 71 VAL A CA 1
ATOM 570 C C . VAL A 1 71 ? 2.045 7.625 11.544 1.00 92.19 71 VAL A C 1
ATOM 572 O O . VAL A 1 71 ? 1.842 6.931 12.543 1.00 92.19 71 VAL A O 1
ATOM 575 N N . PRO A 1 72 ? 1.318 8.741 11.326 1.00 94.06 72 PRO A N 1
ATOM 576 C CA . PRO A 1 72 ? 0.268 9.169 12.244 1.00 94.06 72 PRO A CA 1
ATOM 577 C C . PRO A 1 72 ? -0.894 8.174 12.283 1.00 94.06 72 PRO A C 1
ATOM 579 O O . PRO A 1 72 ? -1.436 7.948 13.359 1.00 94.06 72 PRO A O 1
ATOM 582 N N . MET A 1 73 ? -1.231 7.518 11.166 1.00 94.00 73 MET A N 1
ATOM 583 C CA . MET A 1 73 ? -2.254 6.467 11.142 1.00 94.00 73 MET A CA 1
ATOM 584 C C . MET A 1 73 ? -1.894 5.311 12.088 1.00 94.00 73 MET A C 1
ATOM 586 O O . MET A 1 73 ? -2.722 4.915 12.909 1.00 94.00 73 MET A O 1
ATOM 590 N N . ILE A 1 74 ? -0.654 4.815 12.047 1.00 94.25 74 ILE A N 1
ATOM 591 C CA . ILE A 1 74 ? -0.199 3.758 12.957 1.00 94.25 74 ILE A CA 1
ATOM 592 C C . ILE A 1 74 ? -0.215 4.248 14.407 1.00 94.25 74 ILE A C 1
ATOM 594 O O . ILE A 1 74 ? -0.746 3.562 15.278 1.00 94.25 74 ILE A O 1
ATOM 598 N N . ILE A 1 75 ? 0.326 5.440 14.677 1.00 94.50 75 ILE A N 1
ATOM 599 C CA . ILE A 1 75 ? 0.393 5.997 16.036 1.00 94.50 75 ILE A CA 1
ATOM 600 C C . ILE A 1 75 ? -1.011 6.155 16.633 1.00 94.50 75 ILE A C 1
ATOM 602 O O . ILE A 1 75 ? -1.254 5.720 17.760 1.00 94.50 75 ILE A O 1
ATOM 606 N N . SER A 1 76 ? -1.946 6.736 15.880 1.00 94.31 76 SER A N 1
ATOM 607 C CA . SER A 1 76 ? -3.328 6.936 16.316 1.00 94.31 76 SER A CA 1
ATOM 608 C C . SER A 1 76 ? -4.041 5.612 16.573 1.00 94.31 76 SER A C 1
ATOM 610 O O . SER A 1 76 ? -4.657 5.454 17.625 1.00 94.31 76 SER A O 1
ATOM 612 N N . ASN A 1 77 ? -3.919 4.635 15.671 1.00 92.81 77 ASN A N 1
ATOM 613 C CA . ASN A 1 77 ? -4.581 3.343 15.842 1.00 92.81 77 ASN A CA 1
ATOM 614 C C . ASN A 1 77 ? -3.974 2.517 16.986 1.00 92.81 77 ASN A C 1
ATOM 616 O O . ASN A 1 77 ? -4.715 1.899 17.748 1.00 92.81 77 ASN A O 1
ATOM 620 N N . ILE A 1 78 ? -2.654 2.576 17.202 1.00 92.56 78 ILE A N 1
ATOM 621 C CA . ILE A 1 78 ? -2.019 1.981 18.390 1.00 92.56 78 ILE A CA 1
ATOM 622 C C . ILE A 1 78 ? -2.545 2.645 19.666 1.00 92.56 78 ILE A C 1
ATOM 624 O O . ILE A 1 78 ? -2.871 1.947 20.626 1.00 92.56 78 ILE A O 1
ATOM 628 N N . PHE A 1 79 ? -2.666 3.976 19.693 1.00 92.44 79 PHE A N 1
ATOM 629 C CA . PHE A 1 79 ? -3.201 4.691 20.852 1.00 92.44 79 PHE A CA 1
ATOM 630 C C . PHE A 1 79 ? -4.643 4.271 21.164 1.00 92.44 79 PHE A C 1
ATOM 632 O O . PHE A 1 79 ? -4.960 3.989 22.320 1.00 92.44 79 PHE A O 1
ATOM 639 N N . VAL A 1 80 ? -5.493 4.145 20.140 1.00 90.31 80 VAL A N 1
ATOM 640 C CA . VAL A 1 80 ? -6.866 3.638 20.283 1.00 90.31 80 VAL A CA 1
ATOM 641 C C . VAL A 1 80 ? -6.858 2.225 20.863 1.00 90.31 80 VAL A C 1
ATOM 643 O O . VAL A 1 80 ? -7.529 1.975 21.862 1.00 90.31 80 VAL A O 1
ATOM 646 N N . VAL A 1 81 ? -6.046 1.314 20.324 1.00 89.06 81 VAL A N 1
ATOM 647 C CA . VAL A 1 81 ? -5.935 -0.052 20.855 1.00 89.06 81 VAL A CA 1
ATOM 648 C C . VAL A 1 81 ? -5.482 -0.045 22.320 1.00 89.06 81 VAL A C 1
ATOM 650 O O . VAL A 1 81 ? -6.076 -0.741 23.140 1.00 89.06 81 VAL A O 1
ATOM 653 N N . LEU A 1 82 ? -4.488 0.767 22.693 1.00 88.00 82 LEU A N 1
ATOM 654 C CA . LEU A 1 82 ? -3.983 0.851 24.070 1.00 88.00 82 LEU A CA 1
ATOM 655 C C . LEU A 1 82 ? -5.021 1.397 25.058 1.00 88.00 82 LEU A C 1
ATOM 657 O O . LEU A 1 82 ? -5.151 0.875 26.168 1.00 88.00 82 LEU A O 1
ATOM 661 N N . VAL A 1 83 ? -5.756 2.443 24.673 1.00 87.75 83 VAL A N 1
ATOM 662 C CA . VAL A 1 83 ? -6.786 3.058 25.522 1.00 87.75 83 VAL A CA 1
ATOM 663 C C . VAL A 1 83 ? -7.983 2.120 25.683 1.00 87.75 83 VAL A C 1
ATOM 665 O O . VAL A 1 83 ? -8.463 1.931 26.802 1.00 87.75 83 VAL A O 1
ATOM 668 N N . LEU A 1 84 ? -8.431 1.492 24.592 1.00 82.38 84 LEU A N 1
ATOM 669 C CA . LEU A 1 84 ? -9.615 0.629 24.586 1.00 82.38 84 LEU A CA 1
ATOM 670 C C . LEU A 1 84 ? -9.352 -0.781 25.135 1.00 82.38 84 LEU A C 1
ATOM 672 O O . LEU A 1 84 ? -10.276 -1.425 25.627 1.00 82.38 84 LEU A O 1
ATOM 676 N N . SER A 1 85 ? -8.100 -1.246 25.126 1.00 76.38 85 SER A N 1
ATOM 677 C CA . SER A 1 85 ? -7.696 -2.533 25.715 1.00 76.38 85 SER A CA 1
ATOM 678 C C . SER A 1 85 ? -7.789 -2.549 27.253 1.00 76.38 85 SER A C 1
ATOM 680 O O . SER A 1 85 ? -7.758 -3.608 27.886 1.00 76.38 85 SER A O 1
ATOM 682 N N . LYS A 1 86 ? -7.968 -1.391 27.911 1.00 80.56 86 LYS A N 1
ATOM 683 C CA . LYS A 1 86 ? -8.161 -1.355 29.367 1.00 80.56 86 LYS A CA 1
ATOM 684 C C . LYS A 1 86 ? -9.494 -1.994 29.782 1.00 80.56 86 LYS A C 1
ATOM 686 O O . LYS A 1 86 ? -10.575 -1.539 29.419 1.00 80.56 86 LYS A O 1
ATOM 691 N N . LYS A 1 87 ? -9.399 -2.980 30.686 1.00 64.06 87 LYS A N 1
ATOM 692 C CA . LYS A 1 87 ? -10.502 -3.799 31.239 1.00 64.06 87 LYS A CA 1
ATOM 693 C C . LYS A 1 87 ? -11.697 -3.004 31.794 1.00 64.06 87 LYS A C 1
ATOM 695 O O . LYS A 1 87 ? -12.806 -3.520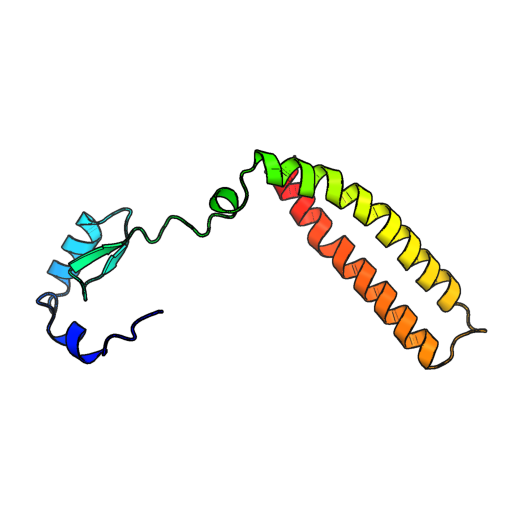 31.821 1.00 64.06 87 LYS A O 1
ATOM 700 N N . HIS A 1 88 ? -11.487 -1.755 32.211 1.00 60.62 88 HIS A N 1
ATOM 701 C CA . HIS A 1 88 ? -12.526 -0.873 32.754 1.00 60.62 88 HIS A CA 1
ATOM 702 C C . HIS A 1 88 ? -13.439 -0.238 31.678 1.00 60.62 88 HIS A C 1
ATOM 704 O O . HIS A 1 88 ? -14.471 0.327 32.017 1.00 60.62 88 HIS A O 1
ATOM 710 N N . MET A 1 89 ? -13.090 -0.322 30.386 1.00 57.00 89 MET A N 1
ATOM 711 C CA . MET A 1 89 ? -13.896 0.213 29.273 1.00 57.00 89 MET A CA 1
ATOM 712 C C . MET A 1 89 ? -14.317 -0.853 28.246 1.00 57.00 89 MET A C 1
ATOM 714 O O . MET A 1 89 ? -14.772 -0.517 27.154 1.00 57.00 89 MET A O 1
ATOM 718 N N . ALA A 1 90 ? -14.202 -2.141 28.575 1.00 61.03 90 ALA A N 1
ATOM 719 C CA . ALA A 1 90 ? -14.596 -3.239 27.695 1.00 61.03 90 ALA A CA 1
ATOM 720 C C . ALA A 1 90 ? -16.131 -3.417 27.666 1.00 61.03 90 ALA A C 1
ATOM 722 O O . ALA A 1 90 ? -16.680 -4.329 28.276 1.00 61.03 90 ALA A O 1
ATOM 723 N N . SER A 1 91 ? -16.831 -2.510 26.980 1.00 67.44 91 SER A N 1
ATOM 724 C CA . SER A 1 91 ? -18.233 -2.680 26.571 1.00 67.44 91 SER A CA 1
ATOM 725 C C . SER A 1 91 ? -18.290 -3.221 25.137 1.00 67.44 91 SER A C 1
ATOM 727 O O . SER A 1 91 ? -17.362 -2.984 24.364 1.00 67.44 91 SER A O 1
ATOM 729 N N . ALA A 1 92 ? -19.373 -3.910 24.759 1.00 62.47 92 ALA A N 1
ATOM 730 C CA . ALA A 1 92 ? -19.528 -4.558 23.447 1.00 62.47 92 ALA A CA 1
ATOM 731 C C . ALA A 1 92 ? -19.267 -3.607 22.257 1.00 62.47 92 ALA A C 1
ATOM 733 O O . ALA A 1 92 ? -18.708 -4.016 21.242 1.00 62.47 92 ALA A O 1
ATOM 734 N N . THR A 1 93 ? -19.586 -2.318 22.406 1.00 75.25 93 THR A N 1
ATOM 735 C CA . THR A 1 93 ? -19.311 -1.278 21.400 1.00 75.25 93 THR A CA 1
ATOM 736 C C . THR A 1 93 ? -17.817 -0.964 21.260 1.00 75.25 93 THR A C 1
ATOM 738 O O . THR A 1 93 ? -17.328 -0.716 20.162 1.00 75.25 93 THR A O 1
ATOM 741 N N . ASN A 1 94 ? -17.064 -1.010 22.360 1.00 76.62 94 ASN A N 1
ATOM 742 C CA . ASN A 1 94 ? -15.639 -0.675 22.376 1.00 76.62 94 ASN A CA 1
ATOM 743 C C . ASN A 1 94 ? -14.771 -1.782 21.770 1.00 76.62 94 ASN A C 1
ATOM 745 O O . ASN A 1 94 ? -13.703 -1.515 21.228 1.00 76.62 94 ASN A O 1
ATOM 749 N N . THR A 1 95 ? -15.251 -3.026 21.812 1.00 80.69 95 THR A N 1
ATOM 750 C CA . THR A 1 95 ? -14.597 -4.156 21.149 1.00 80.69 95 THR A CA 1
ATOM 751 C C . THR A 1 95 ? -14.616 -4.000 19.625 1.00 80.69 95 THR A C 1
ATOM 753 O O . THR A 1 95 ? -13.616 -4.282 18.972 1.00 80.69 95 THR A O 1
ATOM 756 N N . VAL A 1 96 ? -15.710 -3.487 19.051 1.00 86.38 96 VAL A N 1
ATOM 757 C CA . VAL A 1 96 ? -15.796 -3.206 17.606 1.00 86.38 96 VAL A CA 1
ATOM 758 C C . VAL A 1 96 ? -14.807 -2.112 17.200 1.00 86.38 96 VAL A C 1
ATOM 760 O O . VAL A 1 96 ? -14.082 -2.281 16.224 1.00 86.38 96 VAL A O 1
ATOM 763 N N . LEU A 1 97 ? -14.722 -1.028 17.980 1.00 86.94 97 LEU A N 1
ATOM 764 C CA . LEU A 1 97 ? -13.760 0.057 17.747 1.00 86.94 97 LEU A CA 1
ATOM 765 C C . LEU A 1 97 ? -12.306 -0.429 17.835 1.00 86.94 97 LEU A C 1
ATOM 767 O O . LEU A 1 97 ? -11.461 -0.004 17.050 1.00 86.94 97 LEU A O 1
ATOM 771 N N . LEU A 1 98 ? -12.020 -1.364 18.745 1.00 87.44 98 LEU A N 1
ATOM 772 C CA . LEU A 1 98 ? -10.709 -1.998 18.842 1.00 87.44 98 LEU A CA 1
ATOM 773 C C . LEU A 1 98 ? -10.392 -2.824 17.588 1.00 87.44 98 LEU A C 1
ATOM 775 O O . LEU A 1 98 ? -9.310 -2.671 17.028 1.00 87.44 98 LEU A O 1
ATOM 779 N N . TYR A 1 99 ? -11.317 -3.669 17.119 1.00 90.25 99 TYR A N 1
ATOM 780 C CA . TYR A 1 99 ? -11.097 -4.461 15.902 1.00 90.25 99 TYR A CA 1
ATOM 781 C C . TYR A 1 99 ? -10.961 -3.600 14.645 1.00 90.25 99 TYR A C 1
ATOM 783 O O . TYR A 1 99 ? -10.173 -3.948 13.771 1.00 90.25 99 TYR A O 1
ATOM 791 N N . MET A 1 100 ? -11.673 -2.475 14.570 1.00 92.62 100 MET A N 1
ATOM 792 C CA . MET A 1 100 ? -11.510 -1.499 13.494 1.00 92.62 100 MET A CA 1
ATOM 793 C C . MET A 1 100 ? -10.090 -0.923 13.484 1.00 92.62 100 MET A C 1
ATOM 795 O O . MET A 1 100 ? -9.408 -1.031 12.472 1.00 92.62 100 MET A O 1
ATOM 799 N N . ALA A 1 101 ? -9.596 -0.434 14.625 1.00 91.81 101 ALA A N 1
ATOM 800 C CA . ALA A 1 101 ? -8.236 0.099 14.724 1.00 91.81 101 ALA A CA 1
ATOM 801 C C . ALA A 1 101 ? -7.164 -0.963 14.413 1.00 91.81 101 ALA A C 1
ATOM 803 O O . ALA A 1 101 ? -6.141 -0.672 13.797 1.00 91.81 101 ALA A O 1
ATOM 804 N N . VAL A 1 102 ? -7.398 -2.219 14.808 1.00 91.31 102 VAL A N 1
ATOM 805 C CA . VAL A 1 102 ? -6.521 -3.345 14.454 1.00 91.31 102 VAL A CA 1
ATOM 806 C C . VAL A 1 102 ? -6.545 -3.615 12.947 1.00 91.31 102 VAL A C 1
ATOM 808 O O . VAL A 1 102 ? -5.488 -3.812 12.351 1.00 91.31 102 VAL A O 1
ATOM 811 N N . ALA A 1 103 ? -7.719 -3.600 12.315 1.00 93.44 103 ALA A N 1
ATOM 812 C CA . ALA A 1 103 ? -7.838 -3.743 10.867 1.00 93.44 103 ALA A CA 1
ATOM 813 C C . ALA A 1 103 ? -7.122 -2.598 10.132 1.00 93.44 103 ALA A C 1
ATOM 815 O O . ALA A 1 103 ? -6.366 -2.865 9.199 1.00 93.44 103 ALA A O 1
ATOM 816 N N . ASP A 1 104 ? -7.266 -1.359 10.605 1.00 92.62 104 ASP A N 1
ATOM 817 C CA . ASP A 1 104 ? -6.595 -0.186 10.039 1.00 92.62 104 ASP A CA 1
ATOM 818 C C . ASP A 1 104 ? -5.061 -0.311 10.114 1.00 92.62 104 ASP A C 1
ATOM 820 O O . ASP A 1 104 ? -4.357 0.014 9.153 1.00 92.62 104 ASP A O 1
ATOM 824 N N . LEU A 1 105 ? -4.523 -0.880 11.203 1.00 92.31 105 LEU A N 1
ATOM 825 C CA . LEU A 1 105 ? -3.092 -1.192 11.314 1.00 92.31 105 LEU A CA 1
ATOM 826 C C . LEU A 1 105 ? -2.637 -2.218 10.272 1.00 92.31 105 LEU A C 1
ATOM 828 O O . LEU A 1 105 ? -1.577 -2.039 9.672 1.00 92.31 105 LEU A O 1
ATOM 832 N N . PHE A 1 106 ? -3.420 -3.272 10.027 1.00 93.12 106 PHE A N 1
ATOM 833 C CA . PHE A 1 106 ? -3.092 -4.273 9.007 1.00 93.12 106 PHE A CA 1
ATOM 834 C C . PHE A 1 106 ? -3.164 -3.704 7.587 1.00 93.12 106 PHE A C 1
ATOM 836 O O . PHE A 1 106 ? -2.284 -3.998 6.778 1.00 93.12 106 PHE A O 1
ATOM 843 N N . VAL A 1 107 ? -4.150 -2.851 7.293 1.00 91.12 107 VAL A N 1
ATOM 844 C CA . VAL A 1 107 ? -4.256 -2.160 5.996 1.00 91.12 107 VAL A CA 1
ATOM 845 C C . VAL A 1 107 ? -3.042 -1.264 5.739 1.00 91.12 107 VAL A C 1
ATOM 847 O O . VAL A 1 107 ? -2.646 -1.108 4.591 1.00 91.12 107 VAL A O 1
ATOM 850 N N . GLY A 1 108 ? -2.405 -0.711 6.774 1.00 88.75 108 GLY A N 1
ATOM 851 C CA . GLY A 1 108 ? -1.136 0.006 6.636 1.00 88.75 108 GLY A CA 1
ATOM 852 C C . GLY A 1 108 ? 0.082 -0.908 6.513 1.00 88.75 108 GLY A C 1
ATOM 853 O O . GLY A 1 108 ? 0.860 -0.801 5.567 1.00 88.75 108 GLY A O 1
ATOM 854 N N . LEU A 1 109 ? 0.259 -1.807 7.482 1.00 89.69 109 LEU A N 1
ATOM 855 C CA . LEU A 1 109 ? 1.475 -2.607 7.654 1.00 89.69 109 LEU A CA 1
ATOM 856 C C . LEU A 1 109 ? 1.677 -3.666 6.574 1.00 89.69 109 LEU A C 1
ATOM 858 O O . LEU A 1 109 ? 2.819 -3.966 6.248 1.00 89.69 109 LEU A O 1
ATOM 862 N N . VAL A 1 110 ? 0.602 -4.250 6.042 1.00 91.56 110 VAL A N 1
ATOM 863 C CA . VAL A 1 110 ? 0.704 -5.321 5.042 1.00 91.56 110 VAL A CA 1
ATOM 864 C C . VAL A 1 110 ? 1.171 -4.795 3.683 1.00 91.56 110 VAL A C 1
ATOM 866 O O . VAL A 1 110 ? 2.152 -5.333 3.179 1.00 91.56 110 VAL A O 1
ATOM 869 N N . PRO A 1 111 ? 0.553 -3.768 3.066 1.00 89.06 111 PRO A N 1
ATOM 870 C CA . PRO A 1 111 ? 0.995 -3.274 1.762 1.00 89.06 111 PRO A CA 1
ATOM 871 C C . PRO A 1 111 ? 2.267 -2.425 1.835 1.00 89.06 111 PRO A C 1
ATOM 873 O O . PRO A 1 111 ? 3.015 -2.393 0.863 1.00 89.06 111 PRO A O 1
ATOM 876 N N . PHE A 1 112 ? 2.549 -1.761 2.962 1.00 88.94 112 PHE A N 1
ATOM 877 C CA . PHE A 1 112 ? 3.719 -0.889 3.107 1.00 88.94 112 PHE A CA 1
ATOM 878 C C . PHE A 1 112 ? 5.062 -1.515 2.686 1.00 88.94 112 PHE A C 1
ATOM 880 O O . PHE A 1 112 ? 5.741 -0.887 1.878 1.00 88.94 112 PHE A O 1
ATOM 887 N N . PRO A 1 113 ? 5.474 -2.713 3.151 1.00 86.88 113 PRO A N 1
ATOM 888 C CA . PRO A 1 113 ? 6.749 -3.309 2.752 1.00 86.88 113 PRO A CA 1
ATOM 889 C C . PRO A 1 113 ? 6.811 -3.612 1.252 1.00 86.88 113 PRO A C 1
ATOM 891 O O . PRO A 1 113 ? 7.856 -3.404 0.642 1.00 86.88 113 PRO A O 1
ATOM 894 N N . PHE A 1 114 ? 5.702 -4.047 0.644 1.00 87.12 114 PHE A N 1
ATOM 895 C CA . PHE A 1 114 ? 5.644 -4.297 -0.798 1.00 87.12 114 PHE A CA 1
ATOM 896 C C . PHE A 1 114 ? 5.761 -2.993 -1.590 1.00 87.12 114 PHE A C 1
ATOM 898 O O . PHE A 1 114 ? 6.568 -2.912 -2.511 1.00 87.12 114 PHE A O 1
ATOM 905 N N . THR A 1 115 ? 5.017 -1.957 -1.193 1.00 86.12 115 THR A N 1
ATOM 906 C CA . THR A 1 115 ? 5.083 -0.621 -1.800 1.00 86.12 115 THR A CA 1
ATOM 907 C C . THR A 1 115 ? 6.478 -0.018 -1.644 1.00 86.12 115 THR A C 1
ATOM 909 O O . THR A 1 115 ? 7.059 0.466 -2.611 1.00 86.12 115 THR A O 1
ATOM 912 N N . PHE A 1 116 ? 7.056 -0.078 -0.444 1.00 84.88 116 PHE A N 1
ATOM 913 C CA . PHE A 1 116 ? 8.380 0.467 -0.171 1.00 84.88 116 PHE A CA 1
ATOM 914 C C . PHE A 1 116 ? 9.457 -0.230 -1.006 1.00 84.88 116 PHE A C 1
ATOM 916 O O . PHE A 1 116 ? 10.274 0.455 -1.620 1.00 84.88 116 PHE A O 1
ATOM 923 N N . PHE A 1 117 ? 9.424 -1.566 -1.077 1.00 86.00 117 PHE A N 1
ATOM 924 C CA . PHE A 1 117 ? 10.340 -2.346 -1.907 1.00 86.00 117 PHE A CA 1
ATOM 925 C C . PHE A 1 117 ? 10.192 -1.996 -3.391 1.00 86.00 117 PHE A C 1
ATOM 927 O O . PHE A 1 117 ? 11.190 -1.704 -4.039 1.00 86.00 117 PHE A O 1
ATOM 934 N N . TYR A 1 118 ? 8.960 -1.947 -3.905 1.00 84.44 118 TYR A N 1
ATOM 935 C CA . TYR A 1 118 ? 8.689 -1.665 -5.315 1.00 84.44 118 TYR A CA 1
ATOM 936 C C . TYR A 1 118 ? 9.191 -0.283 -5.757 1.00 84.44 118 TYR A C 1
ATOM 938 O O . TYR A 1 118 ? 9.766 -0.166 -6.830 1.00 84.44 118 TYR A O 1
ATOM 946 N N . TYR A 1 119 ? 9.004 0.760 -4.939 1.00 79.00 119 TYR A N 1
ATOM 947 C CA . TYR A 1 119 ? 9.346 2.134 -5.334 1.00 79.00 119 TYR A CA 1
ATOM 948 C C . TYR A 1 119 ? 10.750 2.606 -4.916 1.00 79.00 119 TYR A C 1
ATOM 950 O O . TYR A 1 119 ? 11.204 3.621 -5.438 1.00 79.00 119 TYR A O 1
ATOM 958 N N . ASN A 1 120 ? 11.432 1.925 -3.982 1.00 78.25 120 ASN A N 1
ATOM 959 C CA . ASN A 1 120 ? 12.796 2.296 -3.557 1.00 78.25 120 ASN A CA 1
ATOM 960 C C . ASN A 1 120 ? 13.886 1.312 -4.013 1.00 78.25 120 ASN A C 1
ATOM 962 O O . ASN A 1 120 ? 15.038 1.722 -4.126 1.00 78.25 120 ASN A O 1
ATOM 966 N N . LEU A 1 121 ? 13.564 0.025 -4.200 1.00 72.56 121 LEU A N 1
ATOM 967 C CA . LEU A 1 121 ? 14.540 -1.047 -4.463 1.00 72.56 121 LEU A CA 1
ATOM 968 C C . LEU A 1 121 ? 14.268 -1.823 -5.769 1.00 72.56 121 LEU A C 1
ATOM 970 O O . LEU A 1 121 ? 15.033 -2.739 -6.075 1.00 72.56 121 LEU A O 1
ATOM 974 N N . GLY A 1 122 ? 13.185 -1.492 -6.484 1.00 56.91 122 GLY A N 1
ATOM 975 C CA . GLY A 1 122 ? 12.761 -2.100 -7.751 1.00 56.91 122 GLY A CA 1
ATOM 976 C C . GLY A 1 122 ? 13.356 -1.428 -8.979 1.00 56.91 122 GLY A C 1
ATOM 977 O O . GLY A 1 122 ? 13.444 -0.181 -8.981 1.00 56.91 122 GLY A O 1
#

pLDDT: mean 77.05, std 14.18, range [32.81, 94.5]

Secondary structure (DSSP, 8-state):
------TTSGGGSS--SHHHHHHHHHHTTTSEEETTTTEEE--SSS--HHHHS-HHHHHIIIIIIHHHHHHHHHHHHHHHHHHHTSGGG--HHHHHHHHHHHHHHHHHHTHHHHHHHHHHT-

Sequence (122 aa):
MIRQQSTTECLSSPLNDSSALLNATLACHPYVYDACRDRCYDSYRDFRLESFLPLEFAYPIYAVTFPILLVPMIISNIFVVLVLSKKHMASATNTVLLYMAVADLFVGLVPFPFTFFYYNLG

Organism: Romanomermis culicivorax (NCBI:txid13658)

Foldseek 3Di:
DDDPDDPVQLVPQPPPDPVVVVVLCVVLPPFGADSSVRDTHRPPDDPPVCVVDPLVRLQCVLQPVLVVVLVVLLVVLVVLLVVLVDPVNPDPVSVVVNVVSVVSNCVRPVCNVVSNCVNPVD